Protein AF-F0BKH5-F1 (afdb_monomer_lite)

Structure (mmCIF, N/CA/C/O backbone):
data_AF-F0BKH5-F1
#
_entry.id   AF-F0BKH5-F1
#
loop_
_atom_site.group_PDB
_atom_site.id
_atom_site.type_symbol
_atom_site.label_atom_id
_atom_site.label_alt_id
_atom_site.label_comp_id
_atom_site.label_asym_id
_atom_site.label_entity_id
_atom_site.label_seq_id
_atom_site.pdbx_PDB_ins_code
_atom_site.Cartn_x
_atom_site.Cartn_y
_atom_site.Cartn_z
_atom_site.occupancy
_atom_site.B_iso_or_equiv
_atom_site.auth_seq_id
_atom_site.auth_comp_id
_atom_site.auth_asym_id
_atom_site.auth_atom_id
_atom_site.pdbx_PDB_model_num
ATOM 1 N N . GLY A 1 1 ? -11.060 6.151 21.090 1.00 74.06 1 GLY A N 1
ATOM 2 C CA . GLY A 1 1 ? -9.712 5.731 20.659 1.00 74.06 1 GLY A CA 1
ATOM 3 C C . GLY A 1 1 ? -9.049 6.823 19.841 1.00 74.06 1 GLY A C 1
ATOM 4 O O . GLY A 1 1 ? -9.755 7.554 19.145 1.00 74.06 1 GLY A O 1
ATOM 5 N N . GLY A 1 2 ? -7.727 6.966 19.955 1.00 86.88 2 GLY A N 1
ATOM 6 C CA . GLY A 1 2 ? -6.922 7.844 19.095 1.00 86.88 2 GLY A CA 1
ATOM 7 C C . GLY A 1 2 ? -6.833 7.330 17.648 1.00 86.88 2 GLY A C 1
ATOM 8 O O . GLY A 1 2 ? -7.391 6.271 17.353 1.00 86.88 2 GLY A O 1
ATOM 9 N N . PRO A 1 3 ? -6.207 8.082 16.728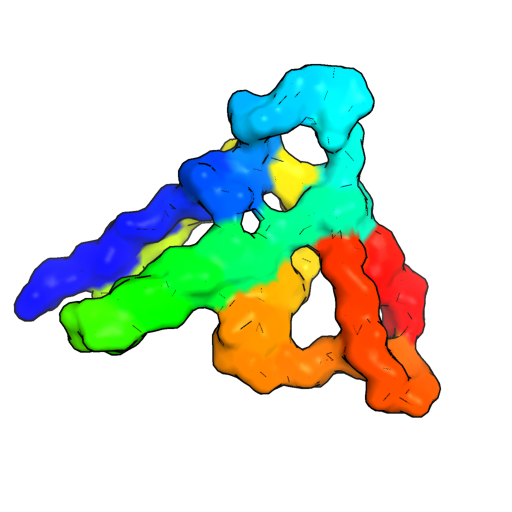 1.00 94.50 3 PRO A N 1
ATOM 10 C CA . PRO A 1 3 ? -5.967 7.602 15.370 1.00 94.50 3 PRO A CA 1
ATOM 11 C C . PRO A 1 3 ? -4.981 6.423 15.366 1.00 94.50 3 PRO A C 1
ATOM 13 O O . PRO A 1 3 ? -4.055 6.389 16.175 1.00 94.50 3 PRO A O 1
ATOM 16 N N . ALA A 1 4 ? -5.159 5.483 14.436 1.00 96.69 4 ALA A N 1
ATOM 17 C CA . ALA A 1 4 ? -4.108 4.540 14.072 1.00 96.69 4 ALA A CA 1
ATOM 18 C C . ALA A 1 4 ? -3.038 5.294 13.278 1.00 96.69 4 ALA A C 1
ATOM 20 O O . ALA A 1 4 ? -3.358 6.008 12.326 1.00 96.69 4 ALA A O 1
ATOM 21 N N . VAL A 1 5 ? -1.781 5.155 13.688 1.00 95.88 5 VAL A N 1
ATOM 22 C CA . VAL A 1 5 ? -0.644 5.809 13.036 1.00 95.88 5 VAL A CA 1
ATOM 23 C C . VAL A 1 5 ? 0.142 4.748 12.280 1.00 95.88 5 VAL A C 1
ATOM 25 O O . VAL A 1 5 ? 0.591 3.774 12.880 1.00 95.88 5 VAL A O 1
ATOM 28 N N . ILE A 1 6 ? 0.273 4.922 10.969 1.00 94.88 6 ILE A N 1
ATOM 29 C CA . 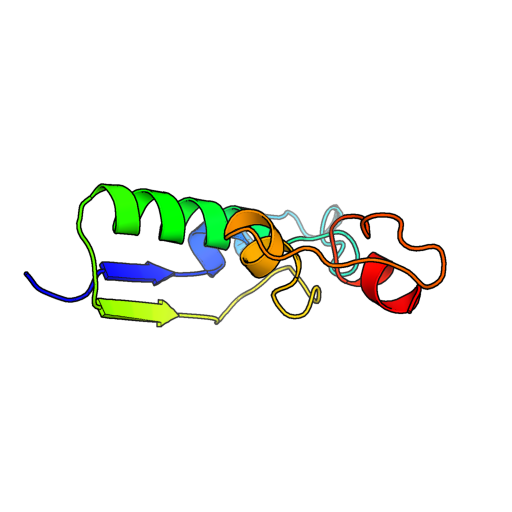ILE A 1 6 ? 0.982 4.004 10.075 1.00 94.88 6 ILE A CA 1
ATOM 30 C C . ILE A 1 6 ? 2.114 4.775 9.403 1.00 94.88 6 ILE A C 1
ATOM 32 O O . ILE A 1 6 ? 1.890 5.843 8.843 1.00 94.88 6 ILE A O 1
ATOM 36 N N . GLU A 1 7 ? 3.319 4.214 9.431 1.00 93.56 7 GLU A N 1
ATOM 37 C CA . GLU A 1 7 ? 4.455 4.716 8.661 1.00 93.56 7 GLU A CA 1
ATOM 38 C C . GLU A 1 7 ? 4.679 3.802 7.454 1.00 93.56 7 GLU A C 1
ATOM 40 O O . GLU A 1 7 ? 5.032 2.630 7.610 1.00 93.56 7 GLU A O 1
ATOM 45 N N . MET A 1 8 ? 4.469 4.322 6.245 1.00 90.12 8 MET A N 1
ATOM 46 C CA . MET A 1 8 ? 4.617 3.565 5.000 1.00 90.12 8 MET A CA 1
ATOM 47 C C . MET A 1 8 ? 6.025 3.001 4.843 1.00 90.12 8 MET A C 1
ATOM 49 O O . MET A 1 8 ? 6.173 1.870 4.373 1.00 90.12 8 MET A O 1
ATOM 53 N N . ALA A 1 9 ? 7.056 3.739 5.268 1.00 90.00 9 ALA A N 1
ATOM 54 C CA . ALA A 1 9 ? 8.433 3.267 5.183 1.00 90.00 9 ALA A CA 1
ATOM 55 C C . ALA A 1 9 ? 8.671 1.955 5.955 1.00 90.00 9 ALA A C 1
ATOM 57 O O . ALA A 1 9 ? 9.562 1.188 5.595 1.00 90.00 9 ALA A O 1
ATOM 58 N N . ALA A 1 10 ? 7.863 1.655 6.976 1.00 86.94 10 ALA A N 1
ATOM 59 C CA . ALA A 1 10 ? 7.980 0.411 7.733 1.00 86.94 10 ALA A CA 1
ATOM 60 C C . ALA A 1 10 ? 7.539 -0.829 6.931 1.00 86.94 10 ALA A C 1
ATOM 62 O O . ALA A 1 10 ? 8.016 -1.926 7.208 1.00 86.94 10 ALA A O 1
ATOM 63 N N . ALA A 1 11 ? 6.659 -0.666 5.937 1.00 84.50 11 ALA A N 1
ATOM 64 C CA . ALA A 1 11 ? 6.158 -1.761 5.098 1.00 84.50 11 ALA A CA 1
ATOM 65 C C . ALA A 1 11 ? 6.706 -1.739 3.662 1.00 84.50 11 ALA A C 1
ATOM 67 O O . ALA A 1 11 ?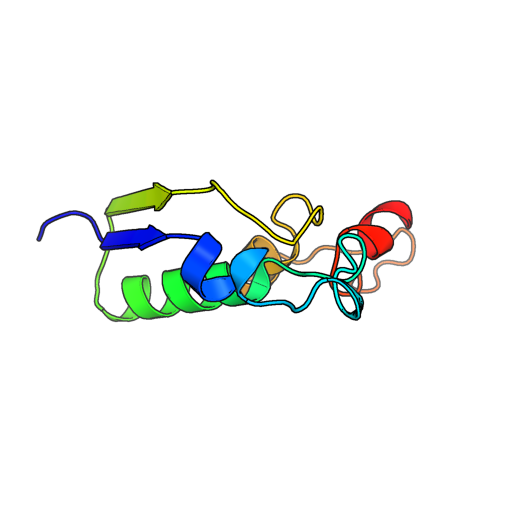 6.861 -2.787 3.041 1.00 84.50 11 ALA A O 1
ATOM 68 N N . SER A 1 12 ? 6.996 -0.549 3.137 1.00 85.44 12 SER A N 1
ATOM 69 C CA . SER A 1 12 ? 7.376 -0.319 1.739 1.00 85.44 12 SER A CA 1
ATOM 70 C C . SER A 1 12 ? 8.521 0.695 1.619 1.00 85.44 12 SER A C 1
ATOM 72 O O . SER A 1 12 ? 8.589 1.425 0.633 1.00 85.44 12 SER A O 1
ATOM 74 N N . GLY A 1 13 ? 9.395 0.808 2.623 1.00 86.06 13 GLY A N 1
ATOM 75 C CA . GLY A 1 13 ? 10.456 1.818 2.661 1.00 86.06 13 GLY A CA 1
ATOM 76 C C . GLY A 1 13 ? 11.732 1.450 1.912 1.00 86.06 13 GLY A C 1
ATOM 77 O O . GLY A 1 13 ? 12.163 0.299 1.896 1.00 86.06 13 GLY A O 1
ATOM 78 N N . LEU A 1 14 ? 12.401 2.459 1.352 1.00 85.81 14 LEU A N 1
ATOM 79 C CA . LEU A 1 14 ? 13.673 2.319 0.632 1.00 85.81 14 LEU A CA 1
ATOM 80 C C . LEU A 1 14 ? 14.805 1.788 1.524 1.00 85.81 14 LEU A C 1
ATOM 82 O O . LEU A 1 14 ? 15.720 1.125 1.038 1.00 85.81 14 LEU A O 1
ATOM 86 N N . ALA A 1 15 ? 14.734 2.073 2.827 1.00 86.31 15 ALA A N 1
ATOM 87 C CA . ALA A 1 15 ? 15.695 1.612 3.827 1.00 86.31 15 ALA A CA 1
ATOM 88 C C . ALA A 1 15 ? 15.613 0.098 4.098 1.00 86.31 15 ALA A C 1
ATOM 90 O O . ALA A 1 15 ? 16.569 -0.468 4.621 1.00 86.31 15 ALA A O 1
ATOM 91 N N . LEU A 1 16 ? 14.510 -0.559 3.719 1.00 86.44 16 LEU A N 1
ATOM 92 C CA . LEU A 1 16 ? 14.346 -2.010 3.849 1.00 86.44 16 LEU A CA 1
ATOM 93 C C . LEU A 1 16 ? 15.125 -2.786 2.777 1.00 86.44 16 LEU A C 1
ATOM 95 O O . LEU A 1 16 ? 15.286 -3.998 2.895 1.00 86.44 16 LEU A O 1
ATOM 99 N N . LEU A 1 17 ? 15.593 -2.103 1.726 1.00 87.00 17 LEU A N 1
ATOM 100 C CA . LEU A 1 17 ? 16.237 -2.724 0.576 1.00 87.00 17 LEU A CA 1
ATOM 101 C C . LEU A 1 17 ? 17.720 -2.337 0.494 1.00 87.00 17 LEU A C 1
ATOM 103 O O . LEU A 1 17 ? 18.049 -1.140 0.485 1.00 87.00 17 LEU A O 1
ATOM 107 N N . PRO A 1 18 ? 18.634 -3.313 0.335 1.00 90.69 18 PRO A N 1
ATOM 108 C CA . PRO A 1 18 ? 20.005 -2.995 -0.031 1.00 90.69 18 PRO A CA 1
ATOM 109 C C . PRO A 1 18 ? 20.023 -2.314 -1.413 1.00 90.69 18 PRO A C 1
ATOM 111 O O . PRO A 1 18 ? 19.173 -2.620 -2.253 1.00 90.69 18 PRO A O 1
ATOM 114 N N . PRO A 1 19 ? 20.988 -1.415 -1.702 1.00 90.25 19 PRO A N 1
ATOM 115 C CA . PRO A 1 19 ? 21.005 -0.648 -2.949 1.00 90.25 19 PRO A CA 1
ATOM 116 C C . PRO A 1 19 ? 20.865 -1.487 -4.224 1.00 90.25 19 PRO A C 1
ATOM 118 O O . PRO A 1 19 ? 20.137 -1.095 -5.129 1.00 90.25 19 PRO A O 1
ATOM 121 N N . ALA A 1 20 ? 21.489 -2.668 -4.259 1.00 91.81 20 ALA A N 1
ATOM 122 C CA . ALA A 1 20 ? 21.438 -3.589 -5.395 1.00 91.81 20 ALA A CA 1
ATOM 123 C C . ALA A 1 20 ? 20.048 -4.206 -5.655 1.00 91.81 20 ALA A C 1
ATOM 125 O O . ALA A 1 20 ? 19.818 -4.753 -6.726 1.00 91.81 20 ALA A O 1
ATOM 126 N N . GLN A 1 21 ? 19.128 -4.135 -4.689 1.00 89.31 21 GLN A N 1
ATOM 127 C CA . GLN A 1 21 ? 17.766 -4.676 -4.793 1.00 89.31 21 GLN A CA 1
ATOM 128 C C . GLN A 1 21 ? 16.709 -3.575 -4.956 1.00 89.31 21 GLN A C 1
ATOM 130 O O . GLN A 1 21 ? 15.511 -3.853 -4.958 1.00 89.31 21 GLN A O 1
ATOM 135 N N . ARG A 1 22 ? 17.124 -2.309 -5.090 1.00 90.38 22 ARG A N 1
ATOM 136 C CA . ARG A 1 22 ? 16.199 -1.192 -5.306 1.00 90.38 22 ARG A CA 1
ATOM 137 C C . ARG A 1 22 ? 15.638 -1.259 -6.720 1.00 90.38 22 ARG A C 1
ATOM 139 O O . ARG A 1 22 ? 16.308 -0.905 -7.684 1.00 90.38 22 ARG A O 1
ATOM 146 N N . ALA A 1 23 ? 14.388 -1.685 -6.817 1.00 89.38 23 ALA A N 1
ATOM 147 C CA . ALA A 1 23 ? 13.665 -1.831 -8.070 1.00 89.38 23 ALA A CA 1
ATOM 148 C C . ALA A 1 23 ? 12.302 -1.119 -7.964 1.00 89.38 23 ALA A C 1
ATOM 150 O O . ALA A 1 23 ? 11.286 -1.778 -7.741 1.00 89.38 23 ALA A O 1
ATOM 151 N N . PRO A 1 24 ? 12.249 0.223 -8.085 1.00 87.38 24 PRO A N 1
ATOM 152 C CA . PRO A 1 24 ? 11.046 1.004 -7.772 1.00 87.38 24 PRO A CA 1
ATOM 153 C C . PRO A 1 24 ? 9.821 0.640 -8.622 1.00 87.38 24 PRO A C 1
ATOM 155 O O . PRO A 1 24 ? 8.698 0.665 -8.122 1.00 87.38 24 PRO A O 1
ATOM 158 N N . LEU A 1 25 ? 10.038 0.213 -9.872 1.00 92.19 25 LEU A N 1
ATOM 159 C CA . LEU A 1 25 ? 8.976 -0.268 -10.763 1.00 92.19 25 LEU A CA 1
ATOM 160 C C . LEU A 1 25 ? 8.385 -1.621 -10.338 1.00 92.19 25 LEU A C 1
ATOM 162 O O . LEU A 1 25 ? 7.267 -1.933 -10.735 1.00 92.19 25 LEU A O 1
ATOM 166 N N . HIS A 1 26 ? 9.105 -2.404 -9.533 1.00 90.50 26 HIS A N 1
ATOM 167 C CA . HIS A 1 26 ? 8.657 -3.701 -9.018 1.00 90.50 26 HIS A CA 1
ATOM 168 C C . HIS A 1 26 ? 8.218 -3.639 -7.546 1.00 90.50 26 HIS A C 1
ATOM 170 O O . HIS A 1 26 ? 7.482 -4.508 -7.084 1.00 90.50 26 HIS A O 1
ATOM 176 N N . ALA A 1 27 ? 8.651 -2.621 -6.798 1.00 92.06 27 ALA A N 1
ATOM 177 C CA . ALA A 1 27 ? 8.254 -2.416 -5.411 1.00 92.06 27 ALA A CA 1
ATOM 178 C C . ALA A 1 27 ? 6.773 -2.007 -5.302 1.00 92.06 27 ALA A C 1
ATOM 180 O O . ALA A 1 27 ? 6.272 -1.227 -6.111 1.00 92.06 27 ALA A O 1
ATOM 181 N N . SER A 1 28 ? 6.082 -2.511 -4.275 1.00 93.69 28 SER A N 1
ATOM 182 C CA . SER A 1 28 ? 4.626 -2.394 -4.109 1.00 93.69 28 SER A CA 1
ATOM 183 C C . SER A 1 28 ? 4.227 -1.850 -2.732 1.00 93.69 28 SER A C 1
ATOM 185 O O . SER A 1 28 ? 4.916 -2.062 -1.730 1.00 93.69 28 SER A O 1
ATOM 187 N N . THR A 1 29 ? 3.076 -1.179 -2.683 1.00 96.50 29 THR A N 1
ATOM 188 C CA . THR A 1 29 ? 2.410 -0.674 -1.469 1.00 96.50 29 THR A CA 1
ATOM 189 C C . THR A 1 29 ? 1.469 -1.674 -0.806 1.00 96.50 29 THR A C 1
ATOM 191 O O . THR A 1 29 ? 0.812 -1.334 0.177 1.00 96.50 29 THR A O 1
ATOM 194 N N . ALA A 1 30 ? 1.407 -2.920 -1.282 1.00 96.06 30 ALA A N 1
ATOM 195 C CA . ALA A 1 30 ? 0.527 -3.945 -0.713 1.00 96.06 30 ALA A CA 1
ATOM 196 C C . ALA A 1 30 ? 0.717 -4.138 0.807 1.00 96.06 30 ALA A C 1
ATOM 198 O O . ALA A 1 30 ? -0.262 -4.301 1.534 1.00 96.06 30 ALA A O 1
ATOM 199 N N . GLY A 1 31 ? 1.956 -4.032 1.307 1.00 94.44 31 GLY A N 1
ATOM 200 C CA . GLY A 1 31 ? 2.248 -4.098 2.744 1.00 94.44 31 GLY A CA 1
ATOM 201 C C . GLY A 1 31 ? 1.586 -2.978 3.559 1.00 94.44 31 GLY A C 1
ATOM 202 O O . GLY A 1 31 ? 1.121 -3.220 4.669 1.00 94.44 31 GLY A O 1
ATOM 203 N N . VAL A 1 32 ? 1.459 -1.771 2.995 1.00 95.81 32 VAL A N 1
ATOM 204 C CA . VAL A 1 32 ? 0.719 -0.661 3.624 1.00 95.81 32 VAL A CA 1
ATOM 205 C C . VAL A 1 32 ? -0.765 -1.004 3.729 1.00 95.81 32 VAL A C 1
ATOM 207 O O . VAL A 1 32 ? -1.373 -0.794 4.777 1.00 95.81 32 VAL A O 1
ATOM 210 N N . GLY A 1 33 ? -1.341 -1.590 2.676 1.00 97.00 33 GLY A N 1
ATOM 211 C CA . GLY A 1 33 ? -2.722 -2.071 2.695 1.00 97.00 33 GLY A CA 1
ATOM 212 C C . GLY A 1 33 ? -2.963 -3.118 3.786 1.00 97.00 33 GLY A C 1
ATOM 213 O O . GLY A 1 33 ? -3.951 -3.023 4.509 1.00 97.00 33 GLY A O 1
ATOM 214 N N . ALA A 1 34 ? -2.021 -4.046 3.985 1.00 96.75 34 ALA A N 1
ATOM 215 C CA . ALA A 1 34 ? -2.091 -5.027 5.069 1.00 96.75 34 ALA A CA 1
ATOM 216 C C . ALA A 1 34 ? -2.082 -4.375 6.466 1.00 96.75 34 ALA A C 1
ATOM 218 O O . ALA A 1 34 ? -2.851 -4.784 7.336 1.00 96.75 34 ALA A O 1
ATOM 219 N N . LEU A 1 35 ? -1.276 -3.326 6.681 1.00 96.12 35 LEU A N 1
ATOM 220 C CA . LEU A 1 35 ? -1.285 -2.566 7.940 1.00 96.12 35 LEU A CA 1
ATOM 221 C C . LEU A 1 35 ? -2.613 -1.831 8.166 1.00 96.12 35 LEU A C 1
ATOM 223 O O . LEU A 1 35 ? -3.112 -1.795 9.292 1.00 96.12 35 LEU A O 1
ATOM 227 N N . ILE A 1 36 ? -3.202 -1.265 7.109 1.00 96.81 36 ILE A N 1
ATOM 228 C CA . ILE A 1 36 ? -4.515 -0.612 7.189 1.00 96.81 36 ILE A CA 1
ATOM 229 C C . ILE A 1 36 ? -5.595 -1.638 7.545 1.00 96.81 36 ILE A C 1
ATOM 231 O O . ILE A 1 36 ? -6.389 -1.368 8.444 1.00 96.81 36 ILE A O 1
ATOM 235 N N . LEU A 1 37 ? -5.605 -2.811 6.903 1.00 97.44 37 LEU A N 1
ATOM 236 C CA . LEU A 1 37 ? -6.539 -3.897 7.227 1.00 97.44 37 LEU A CA 1
ATOM 237 C C . LEU A 1 37 ? -6.411 -4.332 8.689 1.00 97.44 37 LEU A C 1
ATOM 239 O O . LEU A 1 37 ? -7.404 -4.330 9.408 1.00 97.44 37 LEU A O 1
ATOM 243 N N . ALA A 1 38 ? -5.190 -4.588 9.164 1.00 96.56 38 ALA A N 1
ATOM 244 C CA . ALA A 1 38 ? -4.958 -4.968 10.557 1.00 96.56 38 ALA A CA 1
ATOM 245 C C . ALA A 1 38 ? -5.466 -3.904 11.549 1.00 96.56 38 ALA A C 1
ATOM 247 O O . ALA A 1 38 ? -6.047 -4.224 12.587 1.00 96.56 38 ALA A O 1
ATOM 248 N N . ALA A 1 39 ? -5.290 -2.621 11.230 1.00 96.38 39 ALA A N 1
ATOM 249 C CA . ALA A 1 39 ? -5.816 -1.534 12.047 1.00 96.38 39 ALA A CA 1
ATOM 250 C C . ALA A 1 39 ? -7.353 -1.429 11.971 1.00 96.38 39 ALA A C 1
ATOM 252 O O . ALA A 1 39 ? -7.993 -1.153 12.989 1.00 96.38 39 ALA A O 1
ATOM 253 N N . LEU A 1 40 ? -7.961 -1.666 10.804 1.00 96.75 40 LEU A N 1
ATOM 254 C CA . LEU A 1 40 ? -9.419 -1.736 10.649 1.00 96.75 40 LEU A CA 1
ATOM 255 C C . LEU A 1 40 ? -10.021 -2.875 11.482 1.00 96.75 40 LEU A C 1
ATOM 257 O O . LEU A 1 40 ? -11.020 -2.635 12.174 1.00 96.75 40 LEU A O 1
ATOM 261 N N . ASP A 1 41 ? -9.385 -4.050 11.467 1.00 96.88 41 ASP A N 1
ATOM 262 C CA . ASP A 1 41 ? -9.746 -5.230 12.264 1.00 96.88 41 ASP A CA 1
ATOM 263 C C . ASP A 1 41 ? -9.633 -4.948 13.768 1.00 96.88 41 ASP A C 1
ATOM 265 O O . ASP A 1 41 ? -10.489 -5.353 14.553 1.00 96.88 41 ASP A O 1
ATOM 269 N N . ALA A 1 42 ? -8.642 -4.147 14.172 1.00 96.44 42 ALA A N 1
ATOM 270 C CA . ALA A 1 42 ? -8.503 -3.639 15.539 1.00 96.44 42 ALA A CA 1
ATOM 271 C C . ALA A 1 42 ? -9.514 -2.525 15.900 1.00 96.44 42 ALA A C 1
ATOM 273 O O . ALA A 1 42 ? -9.449 -1.943 16.986 1.00 96.44 42 ALA A O 1
ATOM 274 N N . GLY A 1 43 ? -10.451 -2.195 15.006 1.00 97.19 43 GLY A N 1
ATOM 275 C CA . GLY A 1 43 ? -11.504 -1.208 15.243 1.00 97.19 43 GLY A CA 1
ATOM 276 C C . GLY A 1 43 ? -11.103 0.241 14.953 1.00 97.19 43 GLY A C 1
ATOM 277 O O . GLY A 1 43 ? -11.862 1.160 15.281 1.00 97.19 43 GLY A O 1
ATOM 278 N N . ALA A 1 44 ? -9.950 0.492 14.324 1.00 97.44 44 ALA A N 1
ATOM 279 C CA . ALA A 1 44 ? -9.555 1.844 13.947 1.00 97.44 44 ALA A CA 1
ATOM 280 C C . ALA A 1 44 ? -10.521 2.430 12.906 1.00 97.44 44 ALA A C 1
ATOM 282 O O . ALA A 1 44 ? -10.991 1.752 11.992 1.00 97.44 44 ALA A O 1
ATOM 283 N N . ARG A 1 45 ? -10.835 3.719 13.056 1.00 96.00 45 ARG A N 1
ATOM 284 C CA . ARG A 1 45 ? -11.684 4.490 12.125 1.00 96.00 45 ARG A CA 1
ATOM 285 C C . ARG A 1 45 ? -11.082 5.840 11.741 1.00 96.00 45 ARG A C 1
ATOM 287 O O . ARG A 1 45 ? -11.646 6.564 10.932 1.00 96.00 45 ARG A O 1
ATOM 294 N N . ARG A 1 46 ? -9.946 6.194 12.342 1.00 97.12 46 ARG A N 1
ATOM 295 C CA . ARG A 1 46 ? -9.178 7.408 12.058 1.00 97.12 46 ARG A CA 1
ATOM 296 C C . ARG A 1 46 ? -7.739 6.993 11.838 1.00 97.12 46 ARG A C 1
ATOM 298 O O . ARG A 1 46 ? -7.220 6.217 12.638 1.00 97.12 46 ARG A O 1
ATOM 305 N N . PHE A 1 47 ? -7.129 7.518 10.788 1.00 96.88 47 PHE A N 1
ATOM 306 C CA . PHE A 1 47 ? -5.798 7.127 10.351 1.00 96.88 47 PHE A CA 1
ATOM 307 C C . PHE A 1 47 ? -4.933 8.363 10.152 1.00 96.88 47 PHE A C 1
ATOM 309 O O . PHE A 1 47 ? -5.398 9.373 9.625 1.00 96.88 47 PHE A O 1
ATOM 316 N N . ILE A 1 48 ? -3.677 8.261 10.564 1.00 96.94 48 ILE A N 1
ATOM 317 C CA . ILE A 1 48 ? -2.601 9.162 10.167 1.00 96.94 48 ILE A CA 1
ATOM 318 C C . ILE A 1 48 ? -1.574 8.281 9.470 1.00 96.94 48 ILE A C 1
ATOM 320 O O . ILE A 1 48 ? -1.070 7.336 10.074 1.00 96.94 48 ILE A O 1
ATOM 324 N N . ILE A 1 49 ? -1.302 8.565 8.199 1.00 94.31 49 ILE A N 1
ATOM 325 C CA . ILE A 1 49 ? -0.382 7.769 7.388 1.00 94.31 49 ILE A CA 1
ATOM 326 C C . ILE A 1 49 ? 0.778 8.662 6.957 1.00 94.31 49 ILE A C 1
ATOM 328 O O . ILE A 1 49 ? 0.583 9.615 6.203 1.00 94.31 49 ILE A O 1
ATOM 332 N N . GLY A 1 50 ? 1.975 8.357 7.453 1.00 93.88 50 GLY A N 1
ATOM 333 C CA . GLY A 1 50 ? 3.225 8.907 6.940 1.00 93.88 50 GLY A CA 1
ATOM 334 C C . GLY A 1 50 ? 3.594 8.202 5.637 1.00 93.88 50 GLY A C 1
ATOM 335 O O . GLY A 1 50 ? 3.571 6.976 5.577 1.00 93.88 50 GLY A O 1
ATOM 336 N N . ILE A 1 51 ? 3.879 8.969 4.582 1.00 89.88 51 ILE A N 1
ATOM 337 C CA . ILE A 1 51 ? 4.139 8.452 3.221 1.00 89.88 51 ILE A CA 1
ATOM 338 C C . ILE A 1 51 ? 5.598 8.638 2.764 1.00 89.88 51 ILE A C 1
ATOM 340 O O . ILE A 1 51 ? 5.932 8.378 1.610 1.00 89.88 51 ILE A O 1
ATOM 344 N N . GLY A 1 52 ? 6.469 9.140 3.641 1.00 89.62 52 GLY A N 1
ATOM 345 C CA . GLY A 1 52 ? 7.861 9.440 3.310 1.00 89.62 52 GLY A CA 1
ATOM 346 C C . GLY A 1 52 ? 8.728 8.186 3.168 1.00 89.62 52 GLY A C 1
ATOM 347 O O . GLY A 1 52 ? 8.412 7.130 3.699 1.00 89.62 52 GLY A O 1
ATOM 348 N N . GLY A 1 53 ? 9.857 8.304 2.461 1.00 86.50 53 GLY A N 1
ATOM 349 C CA . GLY A 1 53 ? 10.886 7.254 2.426 1.00 86.50 53 GLY A CA 1
ATOM 350 C C . GLY A 1 53 ? 10.501 5.967 1.686 1.00 86.50 53 GLY A C 1
ATOM 351 O O . GLY A 1 53 ? 11.095 4.922 1.955 1.00 86.50 53 GLY A O 1
ATOM 352 N N . SER A 1 54 ? 9.530 6.016 0.773 1.00 86.56 54 SER A N 1
ATOM 353 C CA . SER A 1 54 ? 9.063 4.843 0.032 1.00 86.56 54 SER A CA 1
ATOM 354 C C . SER A 1 54 ? 10.094 4.270 -0.947 1.00 86.56 54 SER A C 1
ATOM 356 O O . SER A 1 54 ? 10.928 4.975 -1.513 1.00 86.56 54 SER A O 1
ATOM 358 N N . ALA A 1 55 ? 10.015 2.958 -1.159 1.00 88.38 55 ALA A N 1
ATOM 359 C CA . ALA A 1 55 ? 10.741 2.226 -2.191 1.00 88.38 55 ALA A CA 1
ATOM 360 C C . ALA A 1 55 ? 9.965 2.129 -3.513 1.00 88.38 55 ALA A C 1
ATOM 362 O O . ALA A 1 55 ? 10.560 1.789 -4.533 1.00 88.38 55 ALA A O 1
ATOM 363 N N . SER A 1 56 ? 8.64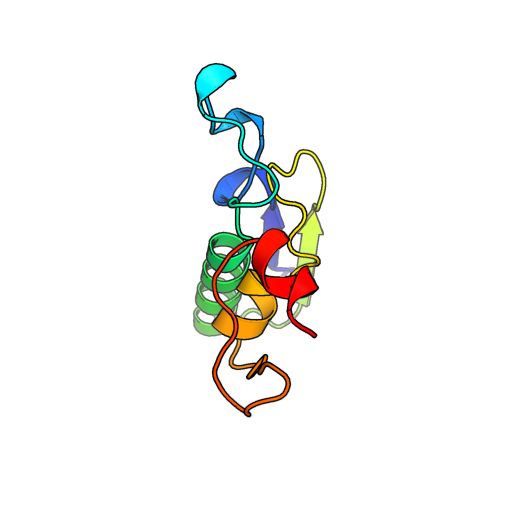7 2.356 -3.487 1.00 91.12 56 SER A N 1
ATOM 364 C CA . SER A 1 56 ? 7.734 2.084 -4.599 1.00 91.12 56 SER A CA 1
ATOM 365 C C . SER A 1 56 ? 7.322 3.335 -5.367 1.00 91.12 56 SER A C 1
ATOM 367 O O . SER A 1 56 ? 7.208 4.429 -4.812 1.00 91.12 56 SER A O 1
ATOM 369 N N . THR A 1 57 ? 7.029 3.136 -6.653 1.00 92.25 57 THR A N 1
ATOM 370 C CA . THR A 1 57 ? 6.382 4.122 -7.535 1.00 92.25 57 THR A CA 1
ATOM 371 C C . THR A 1 57 ? 5.074 3.575 -8.115 1.00 92.25 57 THR A C 1
ATOM 373 O O . THR A 1 57 ? 4.702 3.895 -9.238 1.00 92.25 57 THR A O 1
ATOM 376 N N . ASP A 1 58 ? 4.380 2.713 -7.372 1.00 94.12 58 ASP A N 1
ATOM 377 C CA . ASP A 1 58 ? 3.144 2.045 -7.799 1.00 94.12 58 ASP A CA 1
ATOM 378 C C . ASP A 1 58 ? 1.880 2.889 -7.597 1.00 94.12 58 ASP A C 1
ATOM 380 O O . ASP A 1 58 ? 0.777 2.360 -7.663 1.00 94.12 58 ASP A O 1
ATOM 384 N N . GLY A 1 59 ? 2.013 4.183 -7.293 1.00 92.81 59 GLY A N 1
ATOM 385 C CA . GLY A 1 59 ? 0.879 5.098 -7.131 1.00 92.81 59 GLY A CA 1
ATOM 386 C C . GLY A 1 59 ? -0.131 4.694 -6.047 1.00 92.81 59 GLY A C 1
ATOM 387 O O . GLY A 1 59 ? -1.255 5.185 -6.065 1.00 92.81 59 GLY A O 1
ATOM 388 N N . GLY A 1 60 ? 0.228 3.790 -5.126 1.00 94.50 60 GLY A N 1
ATOM 389 C CA . GLY A 1 60 ? -0.712 3.227 -4.151 1.00 94.50 60 GLY A CA 1
ATOM 390 C C . GLY A 1 60 ? -1.586 2.087 -4.692 1.00 94.50 60 GLY A C 1
ATOM 391 O O . GLY A 1 60 ? -2.521 1.668 -4.010 1.00 94.50 60 GLY A O 1
ATOM 392 N N . ALA A 1 61 ? -1.300 1.568 -5.889 1.00 96.31 61 ALA A N 1
ATOM 393 C CA . ALA A 1 61 ? -2.046 0.479 -6.514 1.00 96.31 61 ALA A CA 1
ATOM 394 C C . ALA A 1 61 ? -2.064 -0.784 -5.648 1.00 96.31 61 ALA A C 1
ATOM 396 O O . ALA A 1 61 ? -3.137 -1.340 -5.413 1.00 96.31 61 ALA A O 1
ATOM 397 N N . GLY A 1 62 ? -0.912 -1.190 -5.102 1.00 96.12 62 GLY A N 1
ATOM 398 C CA . GLY A 1 62 ? -0.836 -2.350 -4.215 1.00 96.12 62 GLY A CA 1
ATOM 399 C C . GLY A 1 62 ? -1.675 -2.175 -2.946 1.00 96.12 62 GLY A C 1
ATOM 400 O O . GLY A 1 62 ? -2.387 -3.094 -2.543 1.00 96.12 62 GL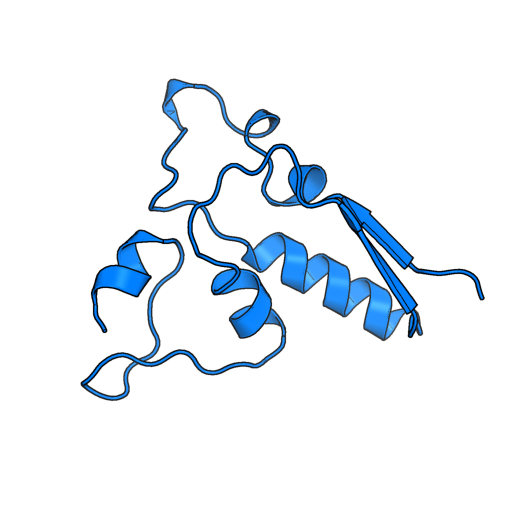Y A O 1
ATOM 401 N N . MET A 1 63 ? -1.644 -0.987 -2.336 1.00 96.94 63 MET A N 1
ATOM 402 C CA . MET A 1 63 ? -2.478 -0.646 -1.178 1.00 96.94 63 MET A CA 1
ATOM 403 C C . MET A 1 63 ? -3.968 -0.711 -1.529 1.00 96.94 63 MET A C 1
ATOM 405 O O . MET A 1 63 ? -4.739 -1.323 -0.794 1.00 96.94 63 MET A O 1
ATOM 409 N N . ALA A 1 64 ? -4.381 -0.109 -2.645 1.00 96.88 64 ALA A N 1
ATOM 410 C CA . ALA A 1 64 ? -5.775 -0.118 -3.076 1.00 96.88 64 ALA A CA 1
ATOM 411 C C . ALA A 1 64 ? -6.268 -1.545 -3.364 1.00 96.88 64 ALA A C 1
ATOM 413 O O . ALA A 1 64 ? -7.353 -1.915 -2.913 1.00 96.88 64 ALA A O 1
ATOM 414 N N . GLN A 1 65 ? -5.461 -2.362 -4.052 1.00 96.88 65 GLN A N 1
ATOM 415 C CA . GLN A 1 65 ? -5.764 -3.773 -4.310 1.00 96.88 65 GLN A CA 1
ATOM 416 C C . GLN A 1 65 ? -5.920 -4.568 -3.010 1.00 96.88 65 GLN A C 1
ATOM 418 O O . GLN A 1 65 ? -6.893 -5.305 -2.861 1.00 96.88 65 GLN A O 1
ATOM 423 N N . ALA A 1 66 ? -5.017 -4.380 -2.042 1.00 96.56 66 ALA A N 1
ATOM 424 C CA . ALA A 1 66 ? -5.115 -5.021 -0.730 1.00 96.56 66 ALA A CA 1
ATOM 425 C C . ALA A 1 66 ? -6.401 -4.626 0.020 1.00 96.56 66 ALA A C 1
ATOM 427 O O . ALA A 1 66 ? -6.984 -5.452 0.711 1.00 96.56 66 ALA A O 1
ATOM 428 N N . LEU A 1 67 ? -6.886 -3.395 -0.166 1.00 96.81 67 LEU A N 1
ATOM 429 C CA . LEU A 1 67 ? -8.149 -2.910 0.404 1.00 96.81 67 LEU A CA 1
ATOM 430 C C . LEU A 1 67 ? -9.395 -3.311 -0.411 1.00 96.81 67 LEU A C 1
ATOM 432 O O . LEU A 1 67 ? -10.505 -2.901 -0.072 1.00 96.81 67 LEU A O 1
ATOM 436 N N . GLY A 1 68 ? -9.234 -4.119 -1.463 1.00 97.00 68 GLY A N 1
ATOM 437 C CA . GLY A 1 68 ? -10.330 -4.695 -2.244 1.00 97.00 68 GLY A CA 1
ATOM 438 C C . GLY A 1 68 ? -10.628 -3.996 -3.573 1.00 97.00 68 GLY A C 1
ATOM 439 O O . GLY A 1 68 ? -11.557 -4.405 -4.272 1.00 97.00 68 GLY A O 1
ATOM 440 N N . ALA A 1 69 ? -9.864 -2.973 -3.966 1.00 97.38 69 ALA A N 1
ATOM 441 C CA . ALA A 1 69 ? -10.010 -2.376 -5.290 1.00 97.38 69 ALA A CA 1
ATOM 442 C C . ALA A 1 69 ? -9.565 -3.359 -6.386 1.00 97.38 69 ALA A C 1
ATOM 444 O O . ALA A 1 69 ? -8.560 -4.057 -6.261 1.00 97.38 69 ALA A O 1
ATOM 445 N N . ARG A 1 70 ? -10.288 -3.386 -7.508 1.00 96.06 70 ARG A N 1
ATOM 446 C CA . ARG A 1 70 ? -9.904 -4.168 -8.689 1.00 96.06 70 ARG A CA 1
ATOM 447 C C . ARG A 1 70 ? -9.314 -3.238 -9.738 1.00 96.06 70 ARG A C 1
ATOM 449 O O . ARG A 1 70 ? -10.044 -2.483 -10.368 1.00 96.06 70 ARG A O 1
ATOM 456 N N . LEU A 1 71 ? -7.998 -3.308 -9.907 1.00 95.25 71 LEU A N 1
ATOM 457 C CA . LEU A 1 71 ? -7.263 -2.584 -10.938 1.00 95.25 71 LEU A CA 1
ATOM 458 C C . LEU A 1 71 ? -7.027 -3.549 -12.099 1.00 95.25 71 LEU A C 1
ATOM 460 O O . LEU A 1 71 ? -6.393 -4.587 -11.903 1.00 95.25 71 LEU A O 1
ATOM 464 N N . LEU A 1 72 ? -7.606 -3.240 -13.259 1.00 95.56 72 LEU A N 1
ATOM 465 C CA . LEU A 1 72 ? -7.652 -4.117 -14.428 1.00 95.56 72 LEU A CA 1
ATOM 466 C C . LEU A 1 72 ? -7.003 -3.433 -15.637 1.00 95.56 72 LEU A C 1
ATOM 468 O O . LEU A 1 72 ? -7.111 -2.218 -15.764 1.00 95.56 72 LEU A O 1
ATOM 472 N N . ASP A 1 73 ? -6.377 -4.207 -16.517 1.00 94.00 73 ASP A N 1
ATOM 473 C CA . ASP A 1 73 ? -5.861 -3.746 -17.807 1.00 94.00 73 ASP A CA 1
ATOM 474 C C . ASP A 1 73 ? -6.975 -3.589 -18.865 1.00 94.00 73 ASP A C 1
ATOM 476 O O . ASP A 1 73 ? -8.159 -3.840 -18.610 1.00 94.00 73 ASP A O 1
ATOM 480 N N . ALA A 1 74 ? -6.592 -3.202 -20.086 1.00 92.56 74 ALA A N 1
ATOM 481 C CA . ALA A 1 74 ? -7.507 -3.033 -21.219 1.00 92.56 74 ALA A CA 1
ATOM 482 C C . ALA A 1 74 ? -8.242 -4.324 -21.642 1.00 92.56 74 ALA A C 1
ATOM 484 O O . ALA A 1 74 ? -9.252 -4.264 -22.346 1.00 92.56 74 ALA A O 1
ATOM 485 N N . HIS A 1 75 ? -7.760 -5.492 -21.216 1.00 93.56 75 HIS A N 1
ATOM 486 C CA . HIS A 1 75 ? -8.380 -6.792 -21.464 1.00 93.56 75 HIS A CA 1
ATOM 487 C C . HIS A 1 75 ? -9.256 -7.261 -20.291 1.00 93.56 75 HIS A C 1
ATOM 489 O O . HIS A 1 75 ? -9.854 -8.336 -20.355 1.00 93.56 75 HIS A O 1
ATOM 495 N N . GLY A 1 76 ? -9.365 -6.459 -19.228 1.00 94.31 76 GLY A N 1
ATOM 496 C CA . GLY A 1 76 ? -10.121 -6.784 -18.023 1.00 94.31 76 GLY A CA 1
ATOM 497 C C . GLY A 1 76 ? -9.390 -7.728 -17.064 1.00 94.31 76 GLY A C 1
ATOM 498 O O . GLY A 1 76 ? -10.011 -8.219 -16.114 1.00 94.31 76 GLY A O 1
ATOM 499 N N . ALA A 1 77 ? -8.099 -7.993 -17.278 1.00 94.75 77 ALA A N 1
ATOM 500 C CA . ALA A 1 77 ? -7.287 -8.821 -16.395 1.00 94.75 77 ALA A CA 1
ATOM 501 C C . ALA A 1 77 ? -6.677 -7.981 -15.257 1.00 94.75 77 ALA A C 1
ATOM 503 O O . ALA A 1 77 ? -6.345 -6.818 -15.468 1.00 94.75 77 ALA A O 1
ATOM 504 N N . PRO A 1 78 ? -6.525 -8.522 -14.032 1.00 94.69 78 PRO A N 1
ATOM 505 C CA . PRO A 1 78 ? -5.882 -7.794 -12.941 1.00 94.69 78 PRO A CA 1
ATOM 506 C C . PRO A 1 78 ? -4.442 -7.397 -13.268 1.00 94.69 78 PRO A C 1
ATOM 508 O O . PRO A 1 78 ? -3.653 -8.239 -13.699 1.00 94.69 78 PRO A O 1
ATOM 511 N N . ILE A 1 79 ? -4.082 -6.143 -12.992 1.00 95.12 79 ILE A N 1
ATOM 512 C CA . ILE A 1 79 ? -2.695 -5.690 -13.142 1.00 95.12 79 ILE A CA 1
ATOM 513 C C . ILE A 1 79 ? -1.790 -6.336 -12.083 1.00 95.12 79 ILE A C 1
ATOM 515 O O . ILE A 1 79 ? -2.211 -6.599 -10.949 1.00 95.12 79 ILE A O 1
ATOM 519 N N . GLY A 1 80 ? -0.529 -6.569 -12.453 1.00 93.88 80 GLY A N 1
ATOM 520 C CA . GLY A 1 80 ? 0.503 -7.066 -11.544 1.00 93.88 80 GLY A CA 1
ATOM 521 C C . GLY A 1 80 ? 0.936 -6.043 -10.479 1.00 93.88 80 GLY A C 1
ATOM 522 O O . GLY A 1 80 ? 0.472 -4.903 -10.472 1.00 93.88 80 GLY A O 1
ATOM 523 N N . PRO A 1 81 ? 1.842 -6.429 -9.564 1.00 92.88 81 PRO A N 1
ATOM 524 C CA . PRO A 1 81 ? 2.372 -5.522 -8.553 1.00 92.88 81 PRO A CA 1
ATOM 525 C C . PRO A 1 81 ? 3.374 -4.515 -9.139 1.00 92.88 81 PRO A C 1
ATOM 527 O O . PRO A 1 81 ? 4.058 -4.787 -10.126 1.00 92.88 81 PRO A O 1
ATOM 530 N N . GLY A 1 82 ? 3.535 -3.394 -8.434 1.00 93.56 82 GLY A N 1
ATOM 531 C CA . GLY A 1 82 ? 4.553 -2.389 -8.730 1.00 93.56 82 GLY A CA 1
ATOM 532 C C . GLY A 1 82 ? 4.148 -1.388 -9.813 1.00 93.56 82 GLY A C 1
ATOM 533 O O . GLY A 1 82 ? 3.191 -1.583 -10.558 1.00 93.56 82 GLY A O 1
ATOM 534 N N . GLY A 1 83 ? 4.888 -0.280 -9.895 1.00 93.50 83 GLY A N 1
ATOM 535 C CA . GLY A 1 83 ? 4.584 0.805 -10.833 1.00 93.50 83 GLY A CA 1
ATOM 536 C C . GLY A 1 83 ? 4.718 0.428 -12.305 1.00 93.50 83 GLY A C 1
ATOM 537 O O . GLY A 1 83 ? 4.038 1.016 -13.138 1.00 93.50 83 GLY A O 1
AT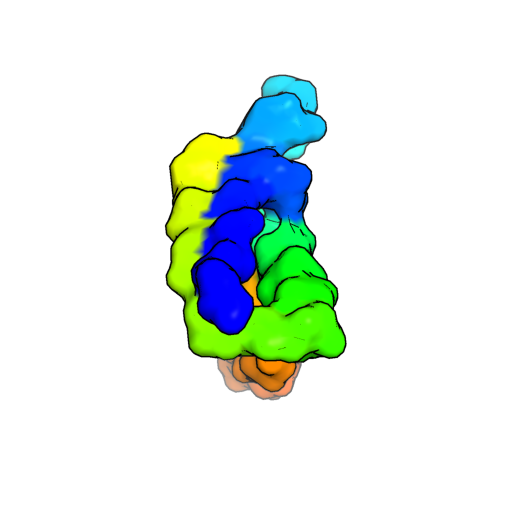OM 538 N N . GLY A 1 84 ? 5.527 -0.582 -12.636 1.00 93.31 84 GLY A N 1
ATOM 539 C CA . GLY A 1 84 ? 5.645 -1.071 -14.011 1.00 93.31 84 GLY A CA 1
ATOM 540 C C . GLY A 1 84 ? 4.324 -1.613 -14.564 1.00 93.31 84 GLY A C 1
ATOM 541 O O . GLY A 1 84 ? 4.032 -1.424 -15.740 1.00 93.31 84 GLY A O 1
ATOM 542 N N . ALA A 1 85 ? 3.488 -2.214 -13.712 1.00 92.19 85 ALA A N 1
ATOM 543 C CA . ALA A 1 85 ? 2.190 -2.747 -14.118 1.00 92.19 85 ALA A CA 1
ATOM 544 C C . ALA A 1 85 ? 1.162 -1.652 -14.456 1.00 92.19 85 ALA A C 1
ATOM 546 O O . ALA A 1 85 ? 0.192 -1.924 -15.157 1.00 92.19 85 ALA A O 1
ATOM 547 N N . LEU A 1 86 ? 1.387 -0.409 -14.013 1.00 90.62 86 LEU A N 1
ATOM 548 C CA . LEU A 1 86 ? 0.537 0.735 -14.357 1.00 90.62 86 LEU A CA 1
ATOM 549 C C . LEU A 1 86 ? 0.783 1.259 -15.774 1.00 90.62 86 LEU A C 1
ATOM 551 O O . LEU A 1 86 ? -0.018 2.027 -16.285 1.00 90.62 86 LEU A O 1
ATOM 555 N N . ALA A 1 87 ? 1.878 0.878 -16.429 1.00 84.56 87 ALA A N 1
ATOM 556 C CA . ALA A 1 87 ? 2.115 1.274 -17.816 1.00 84.56 87 ALA A CA 1
ATOM 557 C C . ALA A 1 87 ? 1.282 0.455 -18.822 1.00 84.56 87 ALA A C 1
ATOM 559 O O . ALA A 1 87 ? 1.338 0.731 -20.015 1.00 84.56 87 ALA A O 1
ATOM 560 N N . ALA A 1 88 ? 0.545 -0.558 -18.353 1.00 66.88 88 ALA A N 1
ATOM 561 C CA . ALA A 1 88 ? -0.271 -1.449 -19.176 1.00 66.88 88 ALA A CA 1
ATOM 562 C C . ALA A 1 88 ? -1.733 -0.980 -19.359 1.00 66.88 88 ALA A C 1
ATOM 564 O O . ALA A 1 88 ? -2.545 -1.750 -19.875 1.00 66.88 88 ALA A O 1
ATOM 565 N N . PHE A 1 89 ? -2.071 0.239 -18.911 1.00 55.25 89 PHE A N 1
ATOM 566 C CA . PHE A 1 89 ? -3.377 0.871 -19.149 1.00 55.25 89 PHE A CA 1
ATOM 567 C C . PHE A 1 89 ? -3.519 1.409 -20.575 1.00 55.25 89 PHE A C 1
ATOM 569 O O . PHE A 1 89 ? -2.527 1.957 -21.108 1.00 55.25 89 PHE A O 1
#

Organism: NCBI:txid925775

Secondary structure (DSSP, 8-state):
---EEEETHHHHBGGGS-GGG--TTT--SHHHHHHHHHHHHTT---EEEE-TTBS--STTHHHHHHTT---B-TTSPBP-SSGGGGGG-

Radius of gyration: 13.85 Å; chains: 1; bounding box: 33×18×42 Å

InterPro domains:
  IPR004381 Glycerate kinase [PF02595] (3-88)
  IPR004381 Glycerate kinase [PTHR21599] (4-87)
  IPR018193 Glycerate kinase, flavodoxin-like fold [G3DSA:3.90.1510.10] (1-89)
  IPR036129 Glycerate kinase superfamily [SSF110738] (3-87)

pLDDT: mean 92.15, std 6.36, range [55.25, 97.44]

Sequence (89 aa):
GGPAVIEMAAASGLALLPPAQRAPLHASTAGVGALILAALDAGARRFIIGIGGSASTDGGAGMAQALGARLLDAHGAPIGPGGGALAAF

Foldseek 3Di:
DDAAEEEQLVQFAPVVDDPVRLDQQQGASLSVLVVVVVVVVVVHDHYDYHDPRGSYPLVCPNNCVSVPDADAAPVRHGFDGGNNSVVRD